Protein AF-A0A966DGP7-F1 (afdb_monomer)

Foldseek 3Di:
DLLVCLLFVQAECDPVQWAFDADPVPRHTPGTDDGDDRCRTNPPPDDPVCLVPVVVVSVVGAHPPDGDSQVVNLVPDDPVSLVVLVVLLPDFDDDDPPDDDDPSSRVSSSVSSNVSSVSSNDD

Solvent-accessible surface area (backbone atoms only — not comparable to full-atom values): 7429 Å² total; per-residue (Å²): 105,58,56,55,35,40,49,38,56,36,33,62,60,37,85,83,42,58,60,63,38,62,39,88,89,77,72,42,78,75,43,74,44,79,93,55,76,66,76,61,18,74,59,76,84,60,48,79,74,40,62,75,44,49,67,65,48,54,68,76,57,62,48,67,69,53,94,48,52,63,66,55,19,55,77,68,56,49,72,69,52,54,61,54,36,60,61,35,63,75,49,72,87,81,77,54,99,85,67,70,79,56,73,66,59,50,51,52,54,36,50,49,32,23,53,44,30,50,59,60,70,48,132

Secondary structure (DSSP, 8-state):
-HHHHHHHT-S---TTS--EEE-TTT--EEEEPPP---TT-TTTT--TTGGGGHHHHHHT---SSSS-HHHHHHHH--HHHHHHHHHHTT------SS----HHHHHHHHHHHHHHHHHHH--

Structure (mmCIF, N/CA/C/O backbone):
data_AF-A0A966DGP7-F1
#
_entry.id   AF-A0A966DGP7-F1
#
loop_
_atom_site.group_PDB
_atom_site.id
_atom_site.type_symbol
_atom_site.label_atom_id
_atom_site.label_alt_id
_atom_site.label_comp_id
_atom_site.labe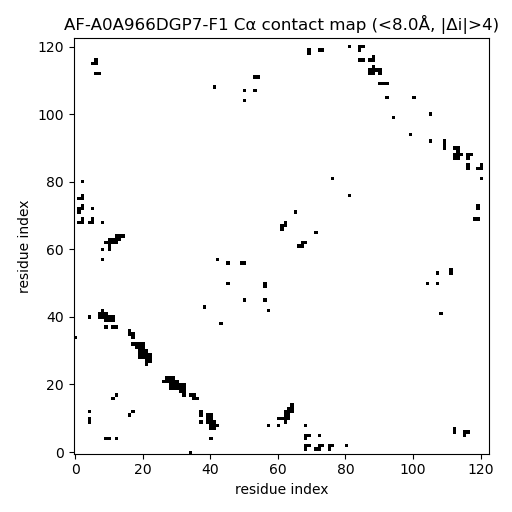l_asym_id
_atom_site.label_entity_id
_atom_site.label_seq_id
_atom_site.pdbx_PDB_ins_code
_atom_site.Cartn_x
_atom_site.Cartn_y
_atom_site.Cartn_z
_atom_site.occupancy
_atom_site.B_iso_or_equiv
_atom_site.auth_seq_id
_atom_site.auth_comp_id
_atom_site.auth_asym_id
_atom_site.auth_atom_id
_atom_site.pdbx_PDB_model_num
ATOM 1 N N . MET A 1 1 ? -5.731 1.859 6.980 1.00 89.56 1 MET A N 1
ATOM 2 C CA . MET A 1 1 ? -6.031 2.552 5.719 1.00 89.56 1 MET A CA 1
ATOM 3 C C . MET A 1 1 ? -4.798 3.299 5.238 1.00 89.56 1 MET A C 1
ATOM 5 O O . MET A 1 1 ? -4.106 2.734 4.418 1.00 89.56 1 MET A O 1
ATOM 9 N N . PHE A 1 2 ? -4.395 4.409 5.862 1.00 89.81 2 PHE A N 1
ATOM 10 C CA . PHE A 1 2 ? -3.267 5.243 5.399 1.00 89.81 2 PHE A CA 1
ATOM 11 C C . PHE A 1 2 ? -1.951 4.502 5.119 1.00 89.81 2 PHE A C 1
ATOM 13 O O . PHE A 1 2 ? -1.377 4.644 4.048 1.00 89.81 2 PHE A O 1
ATOM 20 N N . VAL A 1 3 ? -1.504 3.648 6.048 1.00 93.31 3 VAL A N 1
ATOM 21 C CA . VAL A 1 3 ? -0.301 2.813 5.848 1.00 93.31 3 VAL A CA 1
ATOM 22 C C . VAL A 1 3 ? -0.447 1.880 4.648 1.00 93.31 3 VAL A C 1
ATOM 24 O O . VAL A 1 3 ? 0.502 1.660 3.908 1.00 93.31 3 VAL A O 1
ATOM 27 N N . PHE A 1 4 ? -1.643 1.330 4.456 1.00 94.62 4 PHE A N 1
ATOM 28 C CA . PHE A 1 4 ? -1.930 0.455 3.329 1.00 94.62 4 PHE A CA 1
ATOM 29 C C . PHE A 1 4 ? -1.936 1.242 2.016 1.00 94.62 4 PHE A C 1
ATOM 31 O O . PHE A 1 4 ? -1.292 0.808 1.070 1.00 94.62 4 PHE A O 1
ATOM 38 N N . ASP A 1 5 ? -2.557 2.424 1.989 1.00 94.25 5 ASP A N 1
ATOM 39 C CA . ASP A 1 5 ? -2.559 3.305 0.817 1.00 94.25 5 ASP A CA 1
ATOM 40 C C . ASP A 1 5 ? -1.141 3.731 0.413 1.00 94.25 5 ASP A C 1
ATOM 42 O O . ASP A 1 5 ? -0.843 3.758 -0.776 1.00 94.25 5 ASP A O 1
ATOM 46 N N . ALA A 1 6 ? -0.249 3.984 1.380 1.00 93.38 6 ALA A N 1
ATOM 47 C CA . ALA A 1 6 ? 1.168 4.248 1.118 1.00 93.38 6 ALA A CA 1
ATOM 48 C C . ALA A 1 6 ? 1.876 3.051 0.471 1.00 93.38 6 ALA A C 1
ATOM 50 O O . ALA A 1 6 ? 2.565 3.213 -0.531 1.00 93.38 6 ALA A O 1
ATOM 51 N N . VAL A 1 7 ? 1.657 1.842 0.998 1.00 95.50 7 VAL A N 1
ATOM 52 C CA . VAL A 1 7 ? 2.244 0.603 0.460 1.00 95.50 7 VAL A CA 1
ATOM 53 C C . VAL A 1 7 ? 1.832 0.352 -0.989 1.00 95.50 7 VAL A C 1
ATOM 55 O O . VAL A 1 7 ? 2.658 -0.076 -1.791 1.00 95.50 7 VAL A O 1
ATOM 58 N N . ILE A 1 8 ? 0.563 0.597 -1.325 1.00 95.38 8 ILE A N 1
ATOM 59 C CA . ILE A 1 8 ? 0.025 0.298 -2.659 1.00 95.38 8 ILE A CA 1
ATOM 60 C C . ILE A 1 8 ? 0.006 1.509 -3.597 1.00 95.38 8 ILE A C 1
ATOM 62 O O . ILE A 1 8 ? -0.443 1.374 -4.731 1.00 95.38 8 ILE A O 1
ATOM 66 N N . CYS A 1 9 ? 0.461 2.679 -3.140 1.00 94.25 9 CYS A N 1
ATOM 67 C CA . CYS A 1 9 ? 0.358 3.948 -3.865 1.00 94.25 9 CYS A CA 1
ATOM 68 C C . CYS A 1 9 ? -1.079 4.209 -4.369 1.00 94.25 9 CYS A C 1
ATOM 70 O O . CYS A 1 9 ? -1.313 4.424 -5.557 1.00 94.25 9 CYS A O 1
ATOM 72 N N . ASN A 1 10 ? -2.071 4.122 -3.473 1.00 95.00 10 ASN A N 1
ATOM 73 C CA . ASN A 1 10 ? -3.467 4.394 -3.833 1.00 95.00 10 ASN A CA 1
ATOM 74 C C . ASN A 1 10 ? -3.697 5.898 -3.987 1.00 95.00 10 ASN A C 1
ATOM 76 O O . ASN A 1 10 ? -3.692 6.628 -3.000 1.00 95.00 10 ASN A O 1
ATOM 80 N N . THR A 1 11 ? -3.921 6.348 -5.213 1.00 93.00 11 THR A N 1
ATOM 81 C CA . THR A 1 11 ? -4.056 7.778 -5.532 1.00 93.00 11 THR A CA 1
ATOM 82 C C . THR A 1 11 ? -5.453 8.332 -5.267 1.00 93.00 11 THR A C 1
ATOM 84 O O . THR A 1 11 ? -5.612 9.535 -5.073 1.00 93.00 11 THR A O 1
ATOM 87 N N . ASP A 1 12 ? -6.454 7.462 -5.147 1.00 94.06 12 ASP A N 1
ATOM 88 C CA . ASP A 1 12 ? -7.866 7.845 -5.183 1.00 94.06 12 ASP A CA 1
ATOM 89 C C . ASP A 1 12 ? -8.605 7.565 -3.868 1.00 94.06 12 ASP A C 1
ATOM 91 O O . ASP A 1 12 ? -9.779 7.199 -3.829 1.00 94.06 12 ASP A O 1
ATOM 95 N N . ARG A 1 13 ? -7.926 7.714 -2.726 1.00 93.50 13 ARG A N 1
ATOM 96 C CA . ARG A 1 13 ? -8.554 7.536 -1.405 1.00 93.50 13 ARG A CA 1
ATOM 97 C C . ARG A 1 13 ? -9.446 8.726 -1.012 1.00 93.50 13 ARG A C 1
ATOM 99 O O . ARG A 1 13 ? -9.238 9.306 0.049 1.00 93.50 13 ARG A O 1
ATOM 106 N N . HIS A 1 14 ? -10.428 9.118 -1.822 1.00 92.56 14 HIS A N 1
ATOM 107 C CA . HIS A 1 14 ? -11.369 10.202 -1.489 1.00 92.56 14 HIS A CA 1
ATOM 108 C C . HIS A 1 14 ? -12.430 9.771 -0.453 1.00 92.56 14 HIS A C 1
ATOM 110 O O . HIS A 1 14 ? -12.542 8.594 -0.109 1.00 92.56 14 HIS A O 1
ATOM 116 N N . PHE A 1 15 ? -13.241 10.716 0.045 1.00 91.88 15 PHE A N 1
ATOM 117 C CA . PHE A 1 15 ? -14.238 10.484 1.112 1.00 91.88 15 PHE A CA 1
ATOM 118 C C . PHE A 1 15 ? -15.334 9.454 0.784 1.00 91.88 15 PHE A C 1
ATOM 120 O O . PHE A 1 15 ? -16.041 9.020 1.686 1.00 91.88 15 PHE A O 1
ATOM 127 N N . GLY A 1 16 ? -15.480 9.063 -0.484 1.00 93.81 16 GLY A N 1
ATOM 128 C CA . GLY A 1 16 ? -16.394 7.997 -0.907 1.00 93.81 16 GLY A CA 1
ATOM 129 C C . GLY A 1 16 ? -15.779 6.598 -0.820 1.00 93.81 16 GLY A C 1
ATOM 130 O O . GLY A 1 16 ? -16.512 5.618 -0.742 1.00 93.81 16 GLY A O 1
ATOM 131 N N . ASN A 1 17 ? -14.446 6.503 -0.757 1.00 94.94 17 ASN A N 1
ATOM 132 C CA . ASN A 1 17 ? -13.698 5.243 -0.813 1.00 94.94 17 ASN A CA 1
ATOM 133 C C . ASN A 1 17 ? -13.330 4.706 0.573 1.00 94.94 17 ASN A C 1
ATOM 135 O O . ASN A 1 17 ? -12.429 3.885 0.727 1.00 94.94 17 ASN A O 1
ATOM 139 N N . TYR A 1 18 ? -14.000 5.181 1.615 1.00 94.38 18 TYR A N 1
ATOM 140 C CA . TYR A 1 18 ? -13.974 4.596 2.946 1.00 94.38 18 TYR A CA 1
ATOM 141 C C . TYR A 1 18 ? -15.220 5.031 3.706 1.00 94.38 18 TYR A C 1
ATOM 143 O O . TYR A 1 18 ? -15.905 5.974 3.327 1.00 94.38 18 TYR A O 1
ATOM 151 N N . GLY A 1 19 ? -15.527 4.347 4.801 1.00 95.81 19 GLY A N 1
ATOM 152 C CA . GLY A 1 19 ? -16.716 4.680 5.565 1.00 95.81 19 GLY A CA 1
ATOM 153 C C . GLY A 1 19 ? -16.864 3.844 6.817 1.00 95.81 19 GLY A C 1
ATOM 154 O O . GLY A 1 19 ? -15.908 3.252 7.325 1.00 95.81 19 GLY A O 1
ATOM 155 N N . VAL A 1 20 ? -18.093 3.800 7.308 1.00 96.94 20 VAL A N 1
ATOM 156 C CA . VAL A 1 20 ? -18.474 3.092 8.524 1.00 96.94 20 VAL A CA 1
ATOM 157 C C . VAL A 1 20 ? -19.644 2.160 8.246 1.00 96.94 20 VAL A C 1
ATOM 159 O O . VAL A 1 20 ? -20.463 2.411 7.366 1.00 96.94 20 VAL A O 1
ATOM 162 N N . LEU A 1 21 ? -19.722 1.078 9.011 1.00 97.56 21 LEU A N 1
ATOM 163 C CA . LEU A 1 21 ? -20.900 0.226 9.062 1.00 97.56 21 LEU A CA 1
ATOM 164 C C . LEU A 1 21 ? -21.874 0.808 10.081 1.00 97.56 21 LEU A C 1
ATOM 166 O O . LEU A 1 21 ? -21.486 1.087 11.217 1.00 97.56 21 LEU A O 1
ATOM 170 N N . VAL A 1 22 ? -23.135 0.952 9.687 1.00 97.56 22 VAL A N 1
ATOM 171 C CA . VAL A 1 22 ? -24.213 1.460 10.542 1.00 97.56 22 VAL A CA 1
ATOM 172 C C . VAL A 1 22 ? -25.219 0.343 10.793 1.00 97.56 22 VAL A C 1
ATOM 174 O O . VAL A 1 22 ? -25.559 -0.423 9.891 1.00 97.56 22 VAL A O 1
ATOM 177 N N . ASP A 1 23 ? -25.676 0.218 12.035 1.00 97.75 23 ASP A N 1
ATOM 178 C CA . ASP A 1 23 ? -26.785 -0.664 12.369 1.00 97.75 23 ASP A CA 1
ATOM 179 C C . ASP A 1 23 ? -28.096 -0.053 11.867 1.00 97.75 23 ASP A C 1
ATOM 181 O O . ASP A 1 23 ? -28.507 1.007 12.333 1.00 97.75 23 ASP A O 1
ATOM 185 N N . ASN A 1 24 ? -28.771 -0.719 10.930 1.00 97.00 24 ASN A N 1
ATOM 186 C CA . ASN A 1 24 ? -29.966 -0.162 10.295 1.00 97.00 24 ASN A CA 1
ATOM 187 C C . ASN A 1 24 ? -31.172 -0.031 11.247 1.00 97.00 24 ASN A C 1
ATOM 189 O O . ASN A 1 24 ? -32.107 0.700 10.946 1.00 97.00 24 ASN A O 1
ATOM 193 N N . LYS A 1 25 ? -31.191 -0.741 12.386 1.00 97.62 25 LYS A N 1
ATOM 194 C CA . LYS A 1 25 ? -32.304 -0.645 13.345 1.00 97.62 25 LYS A CA 1
ATOM 195 C C . LYS A 1 25 ? -32.109 0.500 14.329 1.00 97.62 25 LYS A C 1
ATOM 197 O O . LYS A 1 25 ? -33.077 1.160 14.688 1.00 97.62 25 LYS A O 1
ATOM 202 N N . THR A 1 26 ? -30.878 0.703 14.795 1.00 97.31 26 THR A N 1
ATOM 203 C CA . THR A 1 26 ? -30.571 1.695 15.840 1.00 97.31 26 THR A CA 1
ATOM 204 C C . THR A 1 26 ? -29.945 2.976 15.300 1.00 97.31 26 THR A C 1
ATOM 206 O O . THR A 1 26 ? -29.853 3.956 16.031 1.00 97.31 26 THR A O 1
ATOM 209 N N . ASN A 1 27 ? -29.523 2.981 14.033 1.00 96.62 27 ASN A N 1
ATOM 210 C CA . ASN A 1 27 ? -28.777 4.057 13.383 1.00 96.62 27 ASN A CA 1
ATOM 211 C C . ASN A 1 27 ? -27.449 4.406 14.091 1.00 96.62 27 ASN A C 1
ATOM 213 O O . ASN A 1 27 ? -26.984 5.543 14.066 1.00 96.62 27 ASN A O 1
ATOM 217 N N . ILE A 1 28 ? -26.836 3.414 14.746 1.00 98.12 28 ILE A N 1
ATOM 218 C CA . ILE A 1 28 ? -25.569 3.558 15.476 1.00 98.12 28 ILE A CA 1
ATOM 219 C C . ILE A 1 28 ? -24.415 3.009 14.632 1.00 98.12 28 ILE A C 1
ATOM 221 O O . ILE A 1 28 ? -24.524 1.947 14.014 1.00 98.12 28 ILE A O 1
ATOM 225 N N . ILE A 1 29 ? -23.275 3.704 14.647 1.00 97.94 29 ILE A N 1
ATOM 226 C CA . ILE A 1 29 ? -22.032 3.248 14.015 1.00 97.94 29 ILE A CA 1
ATOM 227 C C . ILE A 1 29 ? -21.524 1.983 14.725 1.00 97.94 29 ILE A C 1
ATOM 229 O O . ILE A 1 29 ? -21.187 2.017 15.906 1.00 97.94 29 ILE A O 1
ATOM 233 N N . LYS A 1 30 ? -21.417 0.871 13.991 1.00 97.25 30 LYS A N 1
ATOM 234 C CA . LYS A 1 30 ? -20.867 -0.404 14.492 1.00 97.25 30 LYS A CA 1
ATOM 235 C C . LYS A 1 30 ? -19.347 -0.474 14.382 1.00 97.25 30 LYS A C 1
ATOM 237 O O . LYS A 1 30 ? -18.716 -1.257 15.086 1.00 97.25 30 LYS A O 1
ATOM 242 N N . GLY A 1 31 ? -18.759 0.308 13.482 1.00 96.50 31 GLY A N 1
ATOM 243 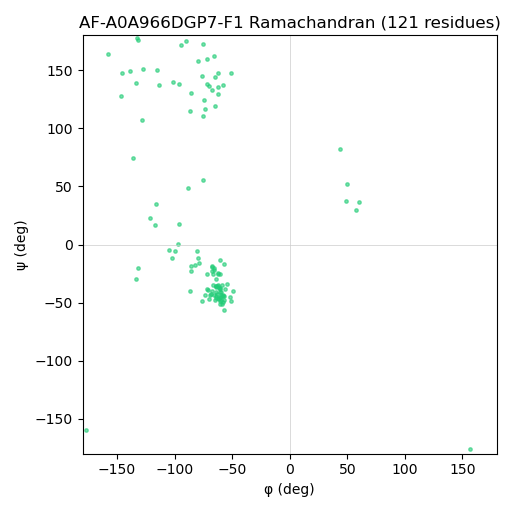C CA . GLY A 1 31 ? -17.318 0.348 13.261 1.00 96.50 31 GLY A CA 1
ATOM 244 C C . GLY A 1 31 ? -16.955 0.838 11.866 1.00 96.50 31 GLY A C 1
ATOM 245 O O . GLY A 1 31 ? -17.819 1.215 11.080 1.00 96.50 31 GLY A O 1
ATOM 246 N N . VAL A 1 32 ? -15.662 0.821 11.556 1.00 94.94 32 VAL A N 1
ATOM 247 C CA . VAL A 1 32 ? -15.144 1.176 10.227 1.00 94.94 32 VAL A CA 1
ATOM 248 C C . VAL A 1 32 ? -15.496 0.069 9.230 1.00 94.94 32 VAL A C 1
ATOM 250 O O . VAL A 1 32 ? -15.385 -1.115 9.554 1.00 94.94 32 VAL A O 1
ATOM 253 N N . ALA A 1 33 ? -15.914 0.442 8.021 1.00 96.25 33 ALA A N 1
ATOM 254 C CA . ALA A 1 33 ? -16.121 -0.515 6.941 1.00 96.25 33 ALA A CA 1
ATOM 255 C C . ALA A 1 33 ? -14.797 -1.220 6.578 1.00 96.25 33 ALA A C 1
ATOM 257 O O . ALA A 1 33 ? -13.727 -0.607 6.673 1.00 96.25 33 ALA A O 1
ATOM 258 N N . PRO A 1 34 ? -14.828 -2.499 6.155 1.00 95.31 34 PRO A N 1
ATOM 259 C CA . PRO A 1 34 ? -13.665 -3.132 5.539 1.00 95.31 34 PRO A CA 1
ATOM 260 C C . PRO A 1 34 ? -13.114 -2.256 4.412 1.00 95.31 34 PRO A C 1
ATOM 262 O O . PRO A 1 34 ? -13.878 -1.562 3.754 1.00 95.31 34 PRO A O 1
ATOM 265 N N . ILE A 1 35 ? -11.802 -2.274 4.179 1.00 94.44 35 ILE A N 1
ATOM 266 C CA . ILE A 1 35 ? -11.214 -1.475 3.095 1.00 94.44 35 ILE A CA 1
ATOM 267 C C . ILE A 1 35 ? -11.786 -1.953 1.754 1.00 94.44 35 ILE A C 1
ATOM 269 O O . ILE A 1 35 ? -11.750 -3.145 1.453 1.00 94.44 35 ILE A O 1
ATOM 273 N N . PHE A 1 36 ? -12.270 -1.012 0.950 1.00 95.75 36 PHE A N 1
ATOM 274 C CA . PHE A 1 36 ? -12.776 -1.232 -0.402 1.00 95.75 36 PHE A CA 1
ATOM 275 C C . PHE A 1 36 ? -12.180 -0.191 -1.358 1.00 95.75 36 PHE A C 1
ATOM 277 O O . PHE A 1 36 ? -11.365 0.633 -0.937 1.00 95.75 36 PHE A O 1
ATOM 284 N N . ASP A 1 37 ? -12.533 -0.313 -2.637 1.00 95.62 37 ASP A N 1
ATOM 285 C CA . ASP A 1 37 ? -12.132 0.563 -3.743 1.00 95.62 37 ASP A CA 1
ATOM 286 C C . ASP A 1 37 ? -10.643 0.956 -3.740 1.00 95.62 37 ASP A C 1
ATOM 288 O O . ASP A 1 37 ? -10.210 1.978 -3.207 1.00 95.62 37 ASP A O 1
ATOM 292 N N . ASN A 1 38 ? -9.828 0.049 -4.280 1.00 96.12 38 ASN A N 1
ATOM 293 C CA . ASN A 1 38 ? -8.385 0.237 -4.441 1.00 96.12 38 ASN A CA 1
ATOM 294 C C . ASN A 1 38 ? -7.990 0.115 -5.918 1.00 96.12 38 ASN A C 1
ATOM 296 O O . ASN A 1 38 ? -6.858 -0.256 -6.216 1.00 96.12 38 ASN A O 1
ATOM 300 N N . GLY A 1 39 ? -8.927 0.340 -6.847 1.00 94.75 39 GLY A N 1
ATOM 301 C CA . GLY A 1 39 ? -8.679 0.144 -8.279 1.00 94.75 39 GLY A CA 1
ATOM 302 C C . GLY A 1 39 ? -7.583 1.069 -8.809 1.00 94.75 39 GLY A C 1
ATOM 303 O O . GLY A 1 39 ? -6.757 0.639 -9.611 1.00 94.75 39 GLY A O 1
ATOM 304 N N . LEU A 1 40 ? -7.515 2.299 -8.283 1.00 94.69 40 LEU A N 1
ATOM 305 C CA . LEU A 1 40 ? -6.495 3.294 -8.630 1.00 94.69 40 LEU A CA 1
ATOM 306 C C . LEU A 1 40 ? -5.230 3.190 -7.753 1.00 94.69 40 LEU A C 1
ATOM 308 O O . LEU A 1 40 ? -4.726 4.175 -7.201 1.00 94.69 40 LEU A O 1
ATOM 312 N N . SER A 1 41 ? -4.724 1.962 -7.619 1.00 95.00 41 SER A N 1
ATOM 313 C CA . SER A 1 41 ? -3.497 1.612 -6.892 1.00 95.00 41 SER A CA 1
ATOM 314 C C . SER A 1 41 ? -2.593 0.696 -7.722 1.00 95.00 41 SER A C 1
ATOM 316 O O . SER A 1 41 ? -2.940 0.319 -8.842 1.00 95.00 41 SER A O 1
ATOM 318 N N . LEU A 1 42 ? -1.407 0.374 -7.194 1.00 95.31 42 LEU A N 1
ATOM 319 C CA . LEU A 1 42 ? -0.421 -0.529 -7.804 1.00 95.31 42 LEU A CA 1
ATOM 320 C C . LEU A 1 42 ? -0.133 -0.213 -9.279 1.00 95.31 42 LEU A C 1
ATOM 322 O O . LEU A 1 42 ? 0.088 -1.110 -10.085 1.00 95.31 42 LEU A O 1
ATOM 326 N N . PHE A 1 43 ? -0.112 1.082 -9.607 1.00 94.94 43 PHE A N 1
ATOM 327 C CA . PHE A 1 43 ? 0.306 1.595 -10.911 1.00 94.94 43 PHE A CA 1
ATOM 328 C C . PHE A 1 43 ? -0.529 1.101 -12.098 1.00 94.94 43 PHE A C 1
ATOM 330 O O . PHE A 1 43 ? -0.004 0.918 -13.188 1.00 94.94 43 PHE A O 1
ATOM 337 N N . HIS A 1 44 ? -1.838 0.941 -11.927 1.00 91.50 44 HIS A N 1
ATOM 338 C CA . HIS A 1 44 ? -2.735 0.450 -12.982 1.00 91.50 44 HIS A CA 1
ATOM 339 C C . HIS A 1 44 ? -2.745 1.267 -14.305 1.00 91.50 44 HIS A C 1
ATOM 341 O O . HIS A 1 44 ? -3.220 0.756 -15.316 1.00 91.50 44 HIS A O 1
ATOM 347 N N . TYR A 1 45 ? -2.246 2.514 -14.311 1.00 93.12 45 TYR A N 1
ATOM 348 C CA . TYR A 1 45 ? -2.044 3.340 -15.518 1.00 93.12 45 TYR A CA 1
ATOM 349 C C . TYR A 1 45 ? -0.595 3.363 -16.037 1.00 93.12 45 TYR A C 1
ATOM 351 O O . TYR A 1 45 ? -0.343 3.996 -17.058 1.00 93.12 45 TYR A O 1
ATOM 359 N N . ALA A 1 46 ? 0.362 2.754 -15.332 1.00 94.31 46 ALA A N 1
ATOM 360 C CA . ALA A 1 46 ? 1.762 2.787 -15.742 1.00 94.31 46 ALA A CA 1
ATOM 361 C C . ALA A 1 46 ? 1.972 1.991 -17.032 1.00 94.31 46 ALA A C 1
ATOM 363 O O . ALA A 1 46 ? 1.528 0.848 -17.156 1.00 94.31 46 ALA A O 1
ATOM 364 N N . MET A 1 47 ? 2.696 2.602 -17.964 1.00 94.06 47 MET A N 1
ATOM 365 C CA . MET A 1 47 ? 3.128 1.981 -19.210 1.00 94.06 47 MET A CA 1
ATOM 366 C C . MET A 1 47 ? 4.536 1.391 -19.057 1.00 94.06 47 MET A C 1
ATOM 368 O O . MET A 1 47 ? 5.232 1.635 -18.071 1.00 94.06 47 MET A O 1
ATOM 372 N N . ASP A 1 48 ? 4.997 0.640 -20.058 1.00 93.56 48 ASP A N 1
ATOM 373 C CA . ASP A 1 48 ? 6.308 -0.027 -20.022 1.00 93.56 48 ASP A CA 1
ATOM 374 C C . ASP A 1 48 ? 7.483 0.921 -19.735 1.00 93.56 48 ASP A C 1
ATOM 376 O O . ASP A 1 48 ? 8.450 0.527 -19.077 1.00 93.56 48 ASP A O 1
ATOM 380 N N . ASP A 1 49 ? 7.407 2.168 -20.207 1.00 95.06 49 ASP A N 1
ATOM 381 C CA . ASP A 1 49 ? 8.418 3.190 -19.935 1.00 95.06 49 ASP A CA 1
ATOM 382 C C . ASP A 1 49 ? 8.380 3.680 -18.482 1.00 95.06 49 ASP A C 1
ATOM 384 O O . ASP A 1 49 ? 9.440 3.834 -17.873 1.00 95.06 49 ASP A O 1
ATOM 388 N N . ASP A 1 50 ? 7.192 3.832 -17.892 1.00 95.62 50 ASP A N 1
ATOM 389 C CA . ASP A 1 50 ? 7.028 4.201 -16.480 1.00 95.62 50 ASP A CA 1
ATOM 390 C C . ASP A 1 50 ? 7.582 3.108 -15.554 1.00 95.62 50 ASP A C 1
ATOM 392 O O . ASP A 1 50 ? 8.193 3.392 -14.523 1.00 95.62 50 ASP A O 1
ATOM 396 N N . LEU A 1 51 ? 7.428 1.836 -15.942 1.00 94.75 51 LEU A N 1
ATOM 397 C CA . LEU A 1 51 ? 7.933 0.692 -15.179 1.00 94.75 51 LEU A CA 1
ATOM 398 C C . LEU A 1 51 ? 9.470 0.640 -15.114 1.00 94.75 51 LEU A C 1
ATOM 400 O O . LEU A 1 51 ? 10.014 -0.001 -14.209 1.00 94.75 51 LEU A O 1
ATOM 404 N N . LYS A 1 52 ? 10.188 1.309 -16.032 1.00 95.00 52 LYS A N 1
ATOM 405 C CA . LYS A 1 52 ? 11.662 1.394 -15.996 1.00 95.00 52 LYS A CA 1
ATOM 406 C C . LYS A 1 52 ? 12.156 2.141 -14.757 1.00 95.00 52 LYS A C 1
ATOM 408 O O . LYS A 1 52 ? 13.172 1.746 -14.187 1.00 95.00 52 LYS A O 1
ATOM 413 N N . ASP A 1 53 ? 11.420 3.166 -14.323 1.00 95.75 53 ASP A N 1
ATOM 414 C CA . ASP A 1 53 ? 11.646 3.873 -13.061 1.00 95.75 53 ASP A CA 1
ATOM 415 C C . ASP A 1 53 ? 10.322 4.114 -12.327 1.00 95.75 53 ASP A C 1
ATOM 41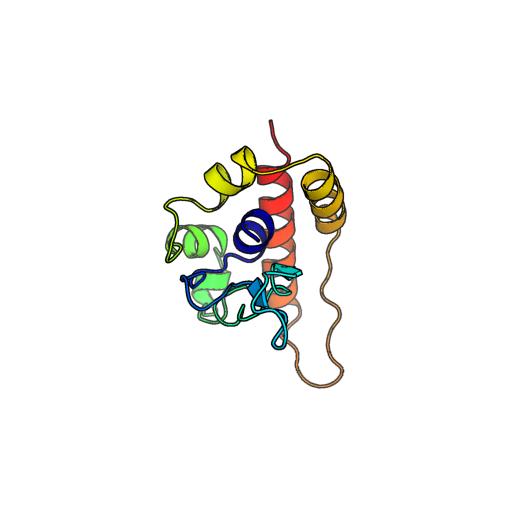7 O O . ASP A 1 53 ? 9.795 5.226 -12.225 1.00 95.75 53 ASP A O 1
ATOM 421 N N . ILE A 1 54 ? 9.805 3.027 -11.754 1.00 95.38 54 ILE A N 1
ATOM 422 C CA . ILE A 1 54 ? 8.539 3.055 -11.023 1.00 95.38 54 ILE A CA 1
ATOM 423 C C . ILE A 1 54 ? 8.564 4.007 -9.819 1.00 95.38 54 ILE A C 1
ATOM 425 O O . ILE A 1 54 ? 7.521 4.508 -9.405 1.00 95.38 54 ILE A O 1
ATOM 429 N N . LYS A 1 55 ? 9.746 4.292 -9.250 1.00 92.50 55 LYS A N 1
ATOM 430 C CA . LYS A 1 55 ? 9.887 5.233 -8.130 1.00 92.50 55 LYS A CA 1
ATOM 431 C C . LYS A 1 55 ? 9.726 6.670 -8.601 1.00 92.50 55 LYS A C 1
ATOM 433 O O . LYS A 1 55 ? 9.045 7.442 -7.929 1.00 92.50 55 LYS A O 1
ATOM 438 N N . ALA A 1 56 ? 10.337 7.035 -9.728 1.00 93.31 56 ALA A N 1
ATOM 439 C CA . ALA A 1 56 ? 10.112 8.338 -10.342 1.00 93.31 56 ALA A CA 1
ATOM 440 C C . ALA A 1 56 ? 8.638 8.505 -10.722 1.00 93.31 56 ALA A C 1
ATOM 442 O O . ALA A 1 56 ? 8.040 9.517 -10.360 1.00 93.31 56 ALA A O 1
ATOM 443 N N . TYR A 1 57 ? 8.025 7.485 -11.333 1.00 93.75 57 TYR A N 1
ATOM 444 C CA . TYR A 1 57 ? 6.597 7.504 -11.648 1.00 93.75 57 TYR A CA 1
ATOM 445 C C . TYR A 1 57 ? 5.731 7.695 -10.393 1.00 93.75 57 TYR A C 1
ATOM 447 O O . TYR A 1 57 ? 4.901 8.604 -10.357 1.00 93.75 57 TYR A O 1
ATOM 455 N N . ALA A 1 58 ? 5.970 6.922 -9.327 1.00 91.56 58 ALA A N 1
ATOM 456 C CA . ALA A 1 58 ? 5.242 7.032 -8.061 1.00 91.56 58 ALA A CA 1
ATOM 457 C C . ALA A 1 58 ? 5.314 8.443 -7.450 1.00 91.56 58 ALA A C 1
ATOM 459 O O . ALA A 1 58 ? 4.312 8.940 -6.947 1.00 91.56 58 ALA A O 1
ATOM 460 N N . LYS A 1 59 ? 6.463 9.129 -7.548 1.00 89.44 59 LYS A N 1
ATOM 461 C CA . LYS A 1 59 ? 6.627 10.514 -7.063 1.00 89.44 59 LYS A CA 1
ATOM 462 C C . LYS A 1 59 ? 5.782 11.538 -7.822 1.00 89.44 59 LYS A C 1
ATOM 464 O O . LYS A 1 59 ? 5.517 12.609 -7.289 1.00 89.44 59 LYS A O 1
ATOM 469 N N . THR A 1 60 ? 5.359 11.233 -9.049 1.00 89.12 60 THR A N 1
ATOM 470 C CA . THR A 1 60 ? 4.440 12.100 -9.810 1.00 89.12 60 THR A CA 1
ATOM 471 C C . THR A 1 60 ? 2.980 11.922 -9.399 1.00 89.12 60 THR A C 1
ATOM 473 O O . THR A 1 60 ? 2.105 12.599 -9.935 1.00 89.12 60 THR A O 1
ATOM 476 N N . ARG A 1 61 ? 2.681 10.964 -8.516 1.00 88.00 61 ARG A N 1
ATOM 477 C CA . ARG A 1 61 ? 1.324 10.668 -8.070 1.00 88.00 61 ARG A CA 1
ATOM 478 C C . ARG A 1 61 ? 1.035 11.383 -6.757 1.00 88.00 61 ARG A C 1
ATOM 480 O O . ARG A 1 61 ? 1.854 11.377 -5.842 1.00 88.00 61 ARG A O 1
ATOM 487 N N . ALA A 1 62 ? -0.161 11.945 -6.659 1.00 79.88 62 ALA A N 1
ATOM 488 C CA . ALA A 1 62 ? -0.672 12.551 -5.441 1.00 79.88 62 ALA A CA 1
ATOM 489 C C . ALA A 1 62 ? -1.893 11.775 -4.943 1.00 79.88 62 ALA A C 1
ATOM 491 O O . ALA A 1 62 ? -2.637 11.180 -5.721 1.00 79.88 62 ALA A O 1
ATOM 492 N N . LEU A 1 63 ? -2.082 11.795 -3.632 1.00 79.94 63 LEU A N 1
ATOM 493 C CA . LEU A 1 63 ? -3.295 11.331 -2.974 1.00 79.94 63 LEU A CA 1
ATOM 494 C C . LEU A 1 63 ? -4.411 12.357 -3.126 1.00 79.94 63 LEU A C 1
ATOM 496 O O . LEU A 1 63 ? -4.173 13.555 -2.996 1.00 79.94 63 LEU A O 1
ATOM 500 N N . ALA A 1 64 ? -5.643 11.877 -3.260 1.00 82.75 64 ALA A N 1
ATOM 501 C CA . ALA A 1 64 ? -6.822 12.737 -3.297 1.00 82.75 64 ALA A CA 1
ATOM 502 C C . ALA A 1 64 ? -7.053 13.559 -2.007 1.00 82.75 64 ALA A C 1
ATOM 504 O O . ALA A 1 64 ? -7.696 14.605 -2.060 1.00 82.75 64 ALA A O 1
ATOM 505 N N . THR A 1 65 ? -6.563 13.100 -0.847 1.00 77.94 65 THR A N 1
ATOM 506 C CA . THR A 1 65 ? -7.148 13.518 0.452 1.00 77.94 65 THR A CA 1
ATOM 507 C C . THR A 1 65 ? -6.133 13.978 1.493 1.00 77.94 65 THR A C 1
ATOM 509 O O . THR A 1 65 ? -6.498 14.662 2.445 1.00 77.94 65 THR A O 1
ATOM 512 N N . TYR A 1 66 ? -4.859 13.616 1.357 1.00 74.44 66 TYR A N 1
ATOM 513 C CA . TYR A 1 66 ? -3.798 14.044 2.272 1.00 74.44 66 TYR A CA 1
ATOM 514 C C . TYR A 1 66 ? -2.486 14.234 1.507 1.00 74.44 66 TYR A C 1
ATOM 516 O O . TYR A 1 66 ? -2.261 13.545 0.520 1.00 74.44 66 TYR A O 1
ATOM 524 N N . PRO A 1 67 ? -1.625 15.178 1.921 1.00 69.00 67 PRO A N 1
ATOM 525 C CA . PRO A 1 67 ? -0.574 15.703 1.049 1.00 69.00 67 PRO A CA 1
ATOM 526 C C . PRO A 1 67 ? 0.577 14.729 0.778 1.00 69.00 67 PRO A C 1
ATOM 528 O O . PRO A 1 67 ? 1.239 14.867 -0.244 1.00 69.00 67 PRO A O 1
ATOM 531 N N . ASP A 1 68 ? 0.836 13.766 1.670 1.00 82.12 68 ASP A N 1
ATOM 532 C CA . ASP A 1 68 ? 1.996 12.879 1.550 1.00 82.12 68 ASP A CA 1
ATOM 533 C C . ASP A 1 68 ? 1.709 11.464 2.076 1.00 82.12 68 ASP A C 1
ATOM 535 O O . ASP A 1 68 ? 1.246 11.284 3.211 1.00 82.12 68 ASP A O 1
ATOM 539 N N . PHE A 1 69 ? 2.000 10.456 1.242 1.00 78.88 69 PHE A N 1
ATOM 540 C CA . PHE A 1 69 ? 1.800 9.039 1.559 1.00 78.88 69 PHE A CA 1
ATOM 541 C C . PHE A 1 69 ? 2.623 8.609 2.780 1.00 78.88 69 PHE A C 1
ATOM 543 O O . PHE A 1 69 ? 2.084 8.012 3.716 1.00 78.88 69 PHE A O 1
ATOM 550 N N . THR A 1 70 ? 3.924 8.905 2.779 1.00 84.00 70 THR A N 1
ATOM 551 C CA . THR A 1 70 ? 4.878 8.365 3.752 1.00 84.00 70 THR A CA 1
ATOM 552 C C . THR A 1 70 ? 4.751 9.062 5.101 1.00 84.00 70 THR A C 1
ATOM 554 O O . THR A 1 70 ? 4.660 8.404 6.136 1.00 84.00 70 THR A O 1
ATOM 557 N N . GLN A 1 71 ? 4.720 10.391 5.125 1.00 87.06 71 GLN A N 1
ATOM 558 C CA . GLN A 1 71 ? 4.700 11.203 6.334 1.00 87.06 71 GLN A CA 1
ATOM 559 C C . GLN A 1 71 ? 3.447 10.914 7.160 1.00 87.06 71 GLN A C 1
ATOM 561 O O . GLN A 1 71 ? 3.538 10.713 8.376 1.00 87.06 71 GLN A O 1
ATOM 566 N N . PHE A 1 72 ? 2.277 10.873 6.518 1.00 87.06 72 PHE A N 1
ATOM 567 C CA . PHE A 1 72 ? 1.031 10.612 7.226 1.00 87.06 72 PHE A CA 1
ATOM 568 C C . PHE A 1 72 ? 0.943 9.158 7.701 1.00 87.06 72 PHE A C 1
ATOM 570 O O . PHE A 1 72 ? 0.533 8.898 8.837 1.00 87.06 72 PHE A O 1
ATOM 577 N N . ALA A 1 73 ? 1.407 8.205 6.884 1.00 91.06 73 ALA A N 1
ATOM 578 C CA . ALA A 1 73 ? 1.538 6.819 7.308 1.00 91.06 73 ALA A CA 1
ATOM 579 C C . ALA A 1 73 ? 2.444 6.715 8.543 1.00 91.06 73 ALA A C 1
ATOM 581 O O . ALA A 1 73 ? 1.960 6.270 9.580 1.00 91.06 73 ALA A O 1
ATOM 582 N N . LYS A 1 74 ? 3.691 7.209 8.492 1.00 92.38 74 LYS A N 1
ATOM 583 C CA . LYS A 1 74 ? 4.658 7.165 9.607 1.00 92.38 74 LYS A CA 1
ATOM 584 C C . LYS A 1 74 ? 4.088 7.717 10.915 1.00 92.38 74 LYS A C 1
ATOM 586 O O . LYS A 1 74 ? 4.220 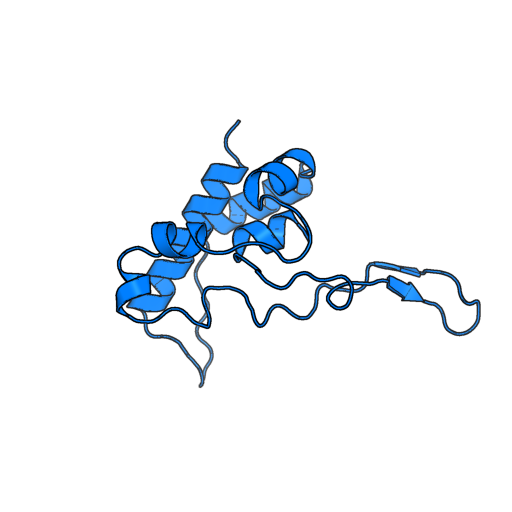7.063 11.948 1.00 92.38 74 LYS A O 1
ATOM 591 N N . LYS A 1 75 ? 3.394 8.860 10.871 1.00 90.69 75 LYS A N 1
ATOM 592 C CA . LYS A 1 75 ? 2.773 9.489 12.055 1.00 90.69 75 LYS A CA 1
ATOM 593 C C . LYS A 1 75 ? 1.627 8.673 12.666 1.00 90.69 75 LYS A C 1
ATOM 595 O O . LYS A 1 75 ? 1.343 8.829 13.848 1.00 90.69 75 LYS A O 1
ATOM 600 N N . THR A 1 76 ? 0.958 7.824 11.885 1.00 89.19 76 THR A N 1
ATOM 601 C CA . THR A 1 76 ? -0.245 7.085 12.315 1.00 89.19 76 THR A CA 1
ATOM 602 C C . THR A 1 76 ? 0.013 5.606 12.617 1.00 89.19 76 THR A C 1
ATOM 604 O O . THR A 1 76 ? -0.892 4.900 13.070 1.00 89.19 76 THR A O 1
ATOM 607 N N . MET A 1 77 ? 1.229 5.098 12.382 1.00 94.12 77 MET A N 1
ATOM 608 C CA . MET A 1 77 ? 1.529 3.677 12.574 1.00 94.12 77 MET A CA 1
ATOM 609 C C . MET A 1 77 ? 1.653 3.301 14.045 1.00 94.12 77 MET A C 1
ATOM 611 O O . MET A 1 77 ? 2.530 3.784 14.757 1.00 94.12 77 MET A O 1
ATOM 615 N N . SER A 1 78 ? 0.863 2.316 14.469 1.00 94.69 78 SER A N 1
ATOM 616 C CA . SER A 1 78 ? 1.099 1.606 15.726 1.00 94.69 78 SER A CA 1
ATOM 617 C C . SER A 1 78 ? 2.005 0.386 15.512 1.00 94.69 78 SER A C 1
ATOM 619 O O . SER A 1 78 ? 2.314 0.002 14.377 1.00 94.69 78 SER A O 1
ATOM 621 N N . LYS A 1 79 ? 2.371 -0.291 16.610 1.00 96.31 79 LYS A N 1
ATOM 622 C CA . LYS A 1 79 ? 3.092 -1.576 16.580 1.00 96.31 79 LYS A CA 1
ATOM 623 C C . LYS A 1 79 ? 2.439 -2.583 15.625 1.00 96.31 79 LYS A C 1
ATOM 625 O O . LYS A 1 79 ? 3.142 -3.218 14.848 1.00 96.31 79 LYS A O 1
ATOM 630 N N . ARG A 1 80 ? 1.101 -2.646 15.595 1.00 95.44 80 ARG A N 1
ATOM 631 C CA . ARG A 1 80 ? 0.353 -3.538 14.696 1.00 95.44 80 ARG A CA 1
ATOM 632 C C . ARG A 1 80 ? 0.701 -3.300 13.225 1.00 95.44 80 ARG A C 1
ATOM 634 O O . ARG A 1 80 ? 0.935 -4.261 12.499 1.00 95.44 80 ARG A O 1
ATOM 641 N N . GLN A 1 81 ? 0.720 -2.045 12.769 1.00 96.00 81 GLN A N 1
ATOM 642 C CA . GLN A 1 81 ? 1.046 -1.733 11.374 1.00 96.00 81 GLN A CA 1
ATOM 643 C C . GLN A 1 81 ? 2.512 -2.040 11.068 1.00 96.00 81 GLN A C 1
ATOM 645 O O . GLN A 1 81 ? 2.787 -2.624 10.025 1.00 96.00 81 GLN A O 1
ATOM 650 N N . LYS A 1 82 ? 3.437 -1.744 11.991 1.00 96.69 82 LYS A N 1
ATOM 651 C CA . LYS A 1 82 ? 4.855 -2.107 11.836 1.00 96.69 82 LYS A CA 1
ATOM 652 C C . LYS A 1 82 ? 5.043 -3.624 11.703 1.00 96.69 82 LYS A C 1
ATOM 654 O O . LYS A 1 82 ? 5.764 -4.078 10.821 1.00 96.69 82 LYS A O 1
ATOM 659 N N . ASP A 1 83 ? 4.347 -4.419 12.514 1.00 97.19 83 ASP A N 1
ATOM 660 C CA . ASP A 1 83 ? 4.400 -5.884 12.441 1.00 97.19 83 ASP A CA 1
ATOM 661 C C . ASP A 1 83 ? 3.840 -6.419 11.111 1.00 97.19 83 ASP A C 1
ATOM 663 O O . ASP A 1 83 ? 4.378 -7.373 10.552 1.00 97.19 83 ASP A O 1
ATOM 667 N N . MET A 1 84 ? 2.795 -5.786 10.563 1.00 95.94 84 MET A N 1
ATOM 668 C CA . MET A 1 84 ? 2.277 -6.113 9.229 1.00 95.94 84 MET A CA 1
ATOM 669 C C . MET A 1 84 ? 3.257 -5.725 8.114 1.00 95.94 84 MET A C 1
ATOM 671 O O . MET A 1 84 ? 3.476 -6.526 7.210 1.00 95.94 84 MET A O 1
ATOM 675 N N . LEU A 1 85 ? 3.880 -4.544 8.191 1.00 97.38 85 LEU A N 1
ATOM 676 C CA . LEU A 1 85 ? 4.873 -4.082 7.215 1.00 97.38 85 LEU A CA 1
ATOM 677 C C . LEU A 1 85 ? 6.094 -5.001 7.148 1.00 97.38 85 LEU A C 1
ATOM 679 O O . LEU A 1 85 ? 6.585 -5.267 6.056 1.00 97.38 85 LEU A O 1
ATOM 683 N N . ARG A 1 86 ? 6.557 -5.552 8.279 1.00 97.75 86 ARG A N 1
ATOM 684 C CA . ARG A 1 86 ? 7.682 -6.506 8.273 1.00 97.75 86 ARG A CA 1
ATOM 685 C C . ARG A 1 86 ? 7.401 -7.738 7.415 1.00 97.75 86 ARG A C 1
ATOM 687 O O . ARG A 1 86 ? 8.302 -8.218 6.742 1.00 97.75 86 ARG A O 1
ATOM 694 N N . LYS A 1 87 ? 6.149 -8.206 7.370 1.00 97.12 87 LYS A N 1
ATOM 695 C CA . LYS A 1 87 ? 5.746 -9.324 6.497 1.00 97.12 87 LYS A CA 1
ATOM 696 C C . LYS A 1 87 ? 5.815 -8.964 5.013 1.00 97.12 87 LYS A C 1
ATOM 698 O O . LYS A 1 87 ? 5.926 -9.856 4.180 1.00 97.12 87 LYS A O 1
ATOM 703 N N . LEU A 1 88 ? 5.751 -7.674 4.676 1.00 97.69 88 LEU A N 1
ATOM 704 C CA . LEU A 1 88 ? 5.842 -7.207 3.295 1.00 97.69 88 LEU A CA 1
ATOM 705 C C . LEU A 1 88 ? 7.278 -7.140 2.766 1.00 97.69 88 LEU A C 1
ATOM 707 O O . LEU A 1 88 ? 7.471 -7.037 1.557 1.00 97.69 88 LEU A O 1
ATOM 711 N N . LEU A 1 89 ? 8.285 -7.266 3.636 1.00 97.25 89 LEU A N 1
ATOM 712 C CA . LEU A 1 89 ? 9.688 -7.321 3.221 1.00 97.25 89 LEU A CA 1
ATOM 713 C C . LEU A 1 89 ? 9.985 -8.545 2.339 1.00 97.25 89 LEU A C 1
ATOM 715 O O . LEU A 1 89 ? 10.891 -8.506 1.516 1.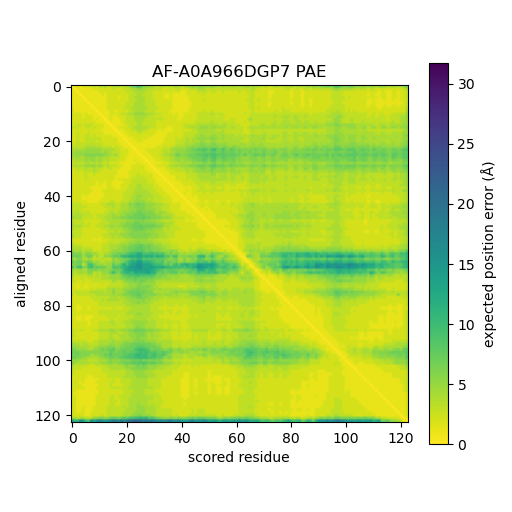00 97.25 89 LEU A O 1
ATOM 719 N N . GLU A 1 90 ? 9.198 -9.607 2.448 1.00 96.69 90 GLU A N 1
ATOM 720 C CA . GLU A 1 90 ? 9.354 -10.817 1.632 1.00 96.69 90 GLU A CA 1
ATOM 721 C C . GLU A 1 90 ? 8.125 -11.072 0.750 1.00 96.69 90 GLU A C 1
ATOM 723 O O . GLU A 1 90 ? 7.928 -12.174 0.243 1.00 96.69 90 GLU A O 1
ATOM 728 N N . PHE A 1 91 ? 7.275 -10.056 0.560 1.00 97.69 91 PHE A N 1
ATOM 729 C CA . PHE A 1 91 ? 6.028 -10.208 -0.177 1.00 97.69 91 PHE A CA 1
ATOM 730 C C . PHE A 1 91 ? 6.261 -10.608 -1.636 1.00 97.69 91 PHE A C 1
ATOM 732 O O . PHE A 1 91 ? 7.092 -10.026 -2.338 1.00 97.69 91 PHE A O 1
ATOM 739 N N . LYS A 1 92 ? 5.459 -11.580 -2.081 1.00 97.31 92 LYS A N 1
ATOM 740 C CA . LYS A 1 92 ? 5.360 -12.045 -3.463 1.00 97.31 92 LYS A CA 1
ATOM 741 C C . LYS A 1 92 ? 3.901 -12.179 -3.867 1.00 97.31 92 LYS A C 1
ATOM 743 O O . LYS A 1 92 ? 3.087 -12.679 -3.086 1.00 97.31 92 LYS A O 1
ATOM 748 N N . PHE A 1 93 ? 3.567 -11.763 -5.085 1.00 96.25 93 PHE A N 1
ATOM 749 C CA . PHE A 1 93 ? 2.220 -11.961 -5.604 1.00 96.25 93 PHE A CA 1
ATOM 750 C C . PHE A 1 93 ? 1.973 -13.440 -5.887 1.00 96.25 93 PHE A C 1
ATOM 752 O O . PHE A 1 93 ? 2.781 -14.133 -6.506 1.00 96.25 93 PHE A O 1
ATOM 759 N N . LYS A 1 94 ? 0.795 -13.920 -5.488 1.00 95.56 94 LYS A N 1
ATOM 760 C CA . LYS A 1 94 ? 0.278 -15.201 -5.957 1.00 95.56 94 LYS A CA 1
ATOM 761 C C . LYS A 1 94 ? -0.470 -14.966 -7.264 1.00 95.56 94 LYS A C 1
ATOM 763 O O . LYS A 1 94 ? -1.506 -14.304 -7.264 1.00 95.56 94 LYS A O 1
ATOM 768 N N . LYS A 1 95 ? 0.038 -15.533 -8.357 1.00 95.25 95 LYS A N 1
ATOM 769 C CA . LYS A 1 95 ? -0.631 -15.493 -9.661 1.00 95.25 95 LYS A CA 1
ATOM 770 C C . LYS A 1 95 ? -2.028 -16.119 -9.587 1.00 95.25 95 LYS A C 1
ATOM 772 O O . LYS A 1 95 ? -2.222 -17.170 -8.972 1.00 95.25 95 LYS A O 1
ATOM 777 N N . HIS A 1 96 ? -2.996 -15.472 -10.226 1.00 95.12 96 HIS A N 1
ATOM 778 C CA . HIS A 1 96 ? -4.323 -16.031 -10.450 1.00 95.12 96 HIS A CA 1
ATOM 779 C C . HIS A 1 96 ? -4.252 -17.145 -11.506 1.00 95.12 96 HIS A C 1
ATOM 781 O O . HIS A 1 96 ? -3.348 -17.179 -12.335 1.00 95.12 96 HIS A O 1
ATOM 787 N N . LEU A 1 97 ? -5.240 -18.038 -11.550 1.00 94.75 97 LEU A N 1
ATOM 788 C CA . LEU A 1 97 ? -5.268 -19.121 -12.545 1.00 94.75 97 LEU A CA 1
ATOM 789 C C . LEU A 1 97 ? -5.481 -18.627 -13.988 1.00 94.75 97 LEU A C 1
ATOM 791 O O . LEU A 1 97 ? -5.213 -19.367 -14.927 1.00 94.75 97 LEU A O 1
ATOM 795 N N . ARG A 1 98 ? -6.000 -17.404 -14.170 1.00 95.12 98 ARG A N 1
ATOM 796 C CA . ARG A 1 98 ? -6.442 -16.882 -15.483 1.00 95.12 98 ARG A CA 1
ATOM 797 C C . ARG A 1 98 ? -5.983 -15.467 -15.832 1.00 95.12 98 ARG A C 1
ATOM 799 O O . ARG A 1 98 ? -5.845 -15.164 -17.007 1.00 95.12 98 ARG A O 1
ATOM 806 N N . TYR A 1 99 ? -5.779 -14.603 -14.840 1.00 92.44 99 TYR A N 1
ATOM 807 C CA . TYR A 1 99 ? -5.550 -13.173 -15.058 1.00 92.44 99 TYR A CA 1
ATOM 808 C C . TYR A 1 99 ? -4.284 -12.769 -14.321 1.00 92.44 99 TYR A C 1
ATOM 810 O O . TYR A 1 99 ? -4.276 -12.732 -13.094 1.00 92.44 99 TYR A O 1
ATOM 818 N N . ASN A 1 100 ? -3.206 -12.526 -15.057 1.00 93.06 100 ASN A N 1
ATOM 819 C CA . ASN A 1 100 ? -1.907 -12.217 -14.477 1.00 93.06 100 ASN A CA 1
ATOM 820 C C . ASN A 1 100 ? -1.222 -11.101 -15.244 1.00 93.06 100 ASN A C 1
ATOM 822 O O . ASN A 1 100 ? -1.364 -11.003 -16.461 1.00 93.06 100 ASN A O 1
ATOM 826 N N . LEU A 1 101 ? -0.419 -10.337 -14.512 1.00 92.44 101 LEU A N 1
ATOM 827 C CA . LEU A 1 101 ? 0.666 -9.559 -15.086 1.00 92.44 101 LEU A CA 1
ATOM 828 C C . LEU A 1 101 ? 1.863 -10.483 -15.341 1.00 92.44 101 LEU A C 1
ATOM 830 O O . LEU A 1 101 ? 1.986 -11.554 -14.729 1.00 92.44 101 LEU A O 1
ATOM 834 N N . ASP A 1 102 ? 2.746 -10.081 -16.248 1.00 93.44 102 ASP A N 1
A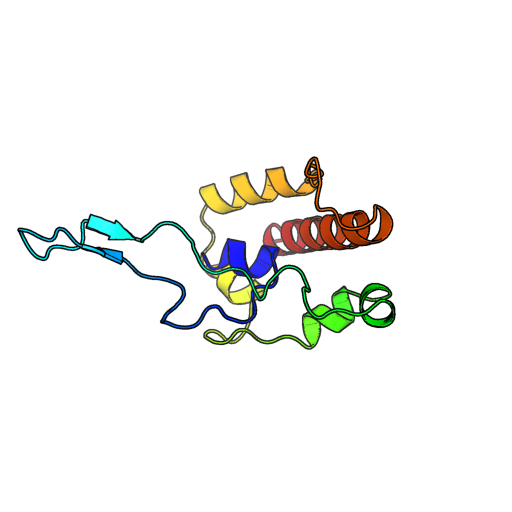TOM 835 C CA . ASP A 1 102 ? 3.982 -10.814 -16.486 1.00 93.44 102 ASP A CA 1
ATOM 836 C C . ASP A 1 102 ? 4.921 -10.764 -15.262 1.00 93.44 102 ASP A C 1
ATOM 838 O O . ASP A 1 102 ? 4.796 -9.931 -14.359 1.00 93.44 102 ASP A O 1
ATOM 842 N N . ASP A 1 103 ? 5.888 -11.682 -15.223 1.00 95.75 103 ASP A N 1
ATOM 843 C CA . ASP A 1 103 ? 6.805 -11.810 -14.087 1.00 95.75 103 ASP A CA 1
ATOM 844 C C . ASP A 1 103 ? 7.701 -10.591 -13.880 1.00 95.75 103 ASP A C 1
ATOM 846 O O . ASP A 1 103 ? 8.115 -10.321 -12.752 1.00 95.75 103 ASP A O 1
ATOM 850 N N . LYS A 1 104 ? 8.037 -9.863 -14.948 1.00 95.50 104 LYS A N 1
ATOM 851 C CA . LYS A 1 104 ? 8.876 -8.670 -14.847 1.00 95.50 104 LYS A CA 1
ATOM 852 C C . LYS A 1 104 ? 8.085 -7.559 -14.162 1.00 95.50 104 LYS A C 1
ATOM 85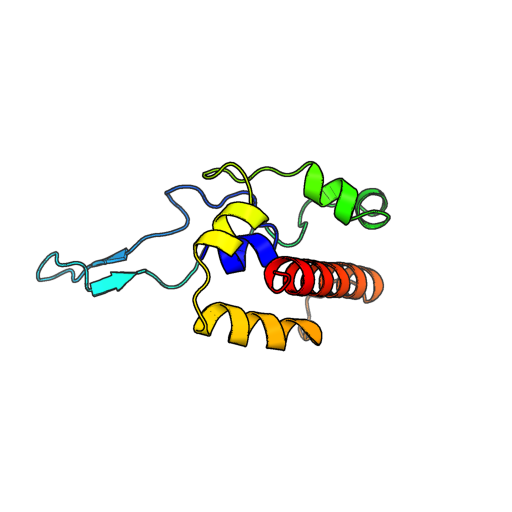4 O O . LYS A 1 104 ? 8.598 -6.970 -13.213 1.00 95.50 104 LYS A O 1
ATOM 859 N N . HIS A 1 105 ? 6.842 -7.335 -14.576 1.00 95.69 105 HIS A N 1
ATOM 860 C CA . HIS A 1 105 ? 5.940 -6.368 -13.964 1.00 95.69 105 HIS A CA 1
ATOM 861 C C . HIS A 1 105 ? 5.709 -6.697 -12.481 1.00 95.69 105 HIS A C 1
ATOM 863 O O . HIS A 1 105 ? 5.950 -5.854 -11.615 1.00 95.69 105 HIS A O 1
ATOM 869 N N . LEU A 1 106 ? 5.346 -7.944 -12.154 1.00 96.44 106 LEU A N 1
ATOM 870 C CA . LEU A 1 106 ? 5.127 -8.351 -10.761 1.00 96.44 106 LEU A CA 1
ATOM 871 C C . LEU A 1 106 ? 6.364 -8.111 -9.888 1.00 96.44 106 LEU A C 1
ATOM 873 O O . LEU A 1 106 ? 6.244 -7.535 -8.809 1.00 96.44 106 LEU A O 1
ATOM 877 N N . LYS A 1 107 ? 7.563 -8.465 -10.367 1.00 97.44 107 LYS A N 1
ATOM 878 C CA . LYS A 1 107 ? 8.816 -8.229 -9.629 1.00 97.44 107 LYS A CA 1
ATOM 879 C C . LYS A 1 107 ? 9.094 -6.746 -9.382 1.00 97.44 107 LYS A C 1
ATOM 881 O O . LYS A 1 107 ? 9.646 -6.410 -8.335 1.00 97.44 107 LYS A O 1
ATOM 886 N N . ILE A 1 108 ? 8.734 -5.867 -10.320 1.00 97.75 108 ILE A N 1
ATOM 887 C CA . ILE A 1 108 ? 8.875 -4.413 -10.155 1.00 97.75 108 ILE A CA 1
ATOM 888 C C . ILE A 1 108 ? 7.966 -3.925 -9.023 1.00 97.75 108 ILE A C 1
ATOM 890 O O . ILE A 1 108 ? 8.446 -3.240 -8.118 1.00 97.75 108 ILE A O 1
ATOM 894 N N . ILE A 1 109 ? 6.693 -4.334 -9.014 1.00 97.25 109 ILE A N 1
ATOM 895 C CA . ILE A 1 109 ? 5.742 -3.949 -7.959 1.00 97.25 109 ILE A CA 1
ATOM 896 C C . ILE A 1 109 ? 6.146 -4.547 -6.604 1.00 97.25 109 ILE A C 1
ATOM 898 O O . I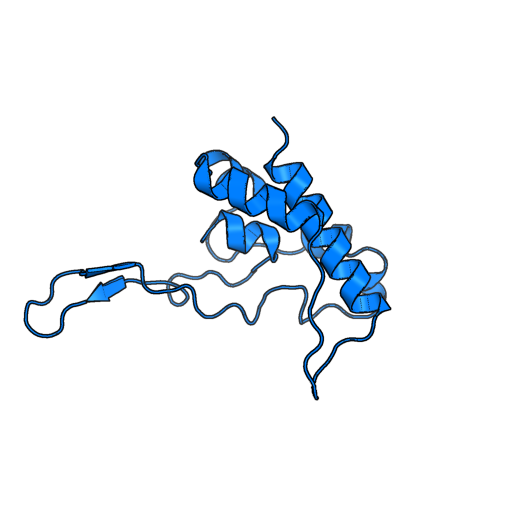LE A 1 109 ? 6.135 -3.846 -5.597 1.00 97.25 109 ILE A O 1
ATOM 902 N N . GLU A 1 110 ? 6.554 -5.816 -6.552 1.00 98.12 110 GLU A N 1
ATOM 903 C CA . GLU A 1 110 ? 7.050 -6.453 -5.322 1.00 98.12 110 GLU A CA 1
ATOM 904 C C . GLU A 1 110 ? 8.257 -5.711 -4.743 1.00 98.12 110 GLU A C 1
ATOM 906 O O . GLU A 1 110 ? 8.327 -5.481 -3.535 1.00 98.12 110 GLU A O 1
ATOM 911 N N . LYS A 1 111 ? 9.203 -5.309 -5.604 1.00 97.94 111 LYS A N 1
ATOM 912 C CA . LYS A 1 111 ? 10.357 -4.506 -5.195 1.00 97.94 111 LYS A CA 1
ATOM 913 C C . LYS A 1 111 ? 9.918 -3.144 -4.663 1.00 97.94 111 LYS A C 1
ATOM 915 O O . LYS A 1 111 ? 10.432 -2.713 -3.636 1.00 97.94 111 LYS A O 1
ATOM 920 N N . PHE A 1 112 ? 8.960 -2.490 -5.317 1.00 97.06 112 PHE A N 1
ATOM 921 C CA . PHE A 1 112 ? 8.406 -1.229 -4.832 1.00 97.06 112 PHE A CA 1
ATOM 922 C C . PHE A 1 112 ? 7.763 -1.386 -3.443 1.00 97.06 112 PHE A C 1
ATOM 924 O O . PHE A 1 112 ? 8.099 -0.634 -2.533 1.00 97.06 112 PHE A O 1
ATOM 931 N N . ILE A 1 113 ? 6.915 -2.402 -3.246 1.00 97.69 113 ILE A N 1
ATOM 932 C CA . ILE A 1 113 ? 6.282 -2.706 -1.951 1.00 97.69 113 ILE A CA 1
ATOM 933 C C . ILE A 1 113 ? 7.339 -2.943 -0.865 1.00 97.69 113 ILE A C 1
ATOM 935 O O . ILE A 1 113 ? 7.214 -2.417 0.241 1.00 97.69 113 ILE A O 1
ATOM 939 N N . ASN A 1 114 ? 8.393 -3.703 -1.178 1.00 98.00 114 ASN A N 1
ATOM 940 C CA . ASN A 1 114 ? 9.515 -3.927 -0.268 1.00 98.00 114 ASN A CA 1
ATOM 941 C C . ASN A 1 114 ? 10.206 -2.613 0.124 1.00 98.00 114 ASN A C 1
ATOM 943 O O . ASN A 1 114 ? 10.456 -2.381 1.307 1.00 98.00 114 ASN A O 1
ATOM 947 N N . ASP A 1 115 ? 10.500 -1.760 -0.857 1.00 96.56 115 ASP A N 1
ATOM 948 C CA . ASP A 1 115 ? 11.191 -0.491 -0.642 1.00 96.56 115 ASP A CA 1
ATOM 949 C C . ASP A 1 115 ? 10.349 0.467 0.218 1.00 96.56 115 ASP A C 1
ATOM 951 O O . ASP A 1 115 ? 10.868 1.021 1.186 1.00 96.56 115 ASP A O 1
ATOM 955 N N . ILE A 1 116 ? 9.044 0.588 -0.052 1.00 95.38 116 ILE A N 1
ATOM 956 C CA . ILE A 1 116 ? 8.128 1.389 0.775 1.00 95.38 116 ILE A CA 1
ATOM 957 C C . ILE A 1 116 ? 8.002 0.813 2.187 1.00 95.38 116 ILE A C 1
ATOM 959 O O . ILE A 1 116 ? 8.016 1.559 3.165 1.00 95.38 116 ILE A O 1
ATOM 963 N N . ALA A 1 117 ? 7.918 -0.512 2.338 1.00 97.00 117 ALA A N 1
ATOM 964 C CA . ALA A 1 117 ? 7.871 -1.131 3.660 1.00 97.00 117 ALA A CA 1
ATOM 965 C C . ALA A 1 117 ? 9.137 -0.823 4.478 1.00 97.00 117 ALA A C 1
ATOM 967 O O . ALA A 1 117 ? 9.028 -0.509 5.664 1.00 97.00 117 ALA A O 1
ATOM 968 N N . LYS A 1 118 ? 10.322 -0.852 3.852 1.00 97.00 118 LYS A N 1
ATOM 969 C CA . LYS A 1 118 ? 11.587 -0.445 4.487 1.00 97.00 118 LYS A CA 1
ATOM 970 C C . LYS A 1 118 ? 11.589 1.032 4.862 1.00 97.00 118 LYS A C 1
ATOM 972 O O . LYS A 1 118 ? 11.961 1.358 5.983 1.00 97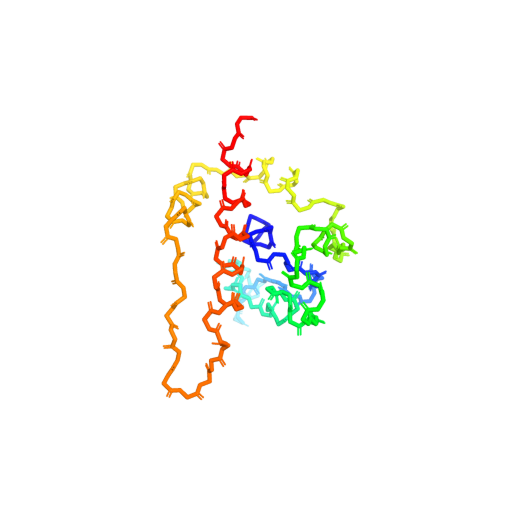.00 118 LYS A O 1
ATOM 977 N N . GLU A 1 119 ? 11.155 1.905 3.957 1.00 95.38 119 GLU A N 1
ATOM 978 C CA . GLU A 1 119 ? 11.077 3.348 4.199 1.00 95.38 119 GLU A CA 1
ATOM 979 C C . GLU A 1 119 ? 10.155 3.671 5.377 1.00 95.38 119 GLU A C 1
ATOM 981 O O . GLU A 1 119 ? 10.517 4.445 6.259 1.00 95.38 119 GLU A O 1
ATOM 986 N N . LEU A 1 120 ? 8.981 3.040 5.443 1.00 94.81 120 LEU A N 1
ATOM 987 C CA . LEU A 1 120 ? 8.031 3.228 6.538 1.00 94.81 120 LEU A CA 1
ATOM 988 C C . LEU A 1 120 ? 8.562 2.688 7.872 1.00 94.81 120 LEU A C 1
ATOM 990 O O . LEU A 1 120 ? 8.275 3.267 8.918 1.00 94.81 120 LEU A O 1
ATOM 994 N N . LEU A 1 121 ? 9.317 1.588 7.850 1.00 96.19 121 LEU A N 1
ATOM 995 C CA . LEU A 1 121 ? 9.922 0.993 9.044 1.00 96.19 121 LEU A CA 1
ATOM 996 C C . LEU A 1 121 ? 11.190 1.712 9.518 1.00 96.19 121 LEU A C 1
ATOM 998 O O . LEU A 1 121 ? 11.590 1.475 10.659 1.00 96.19 121 LEU A O 1
ATOM 1002 N N . SER A 1 122 ? 11.809 2.549 8.680 1.00 92.44 122 SER A N 1
ATOM 1003 C CA . SER A 1 122 ? 12.961 3.355 9.080 1.00 92.44 122 SER A CA 1
ATOM 1004 C C . SER A 1 122 ? 12.557 4.368 10.148 1.00 92.44 122 SER A C 1
ATOM 1006 O O . SER A 1 122 ? 11.454 4.927 10.096 1.00 92.44 122 SER A O 1
ATOM 1008 N N . GLU A 1 123 ? 13.471 4.609 11.087 1.00 67.62 123 GLU A N 1
ATOM 1009 C CA . GLU A 1 123 ? 13.332 5.662 12.100 1.00 67.62 123 GLU A CA 1
ATOM 1010 C C . GLU A 1 123 ? 13.157 7.050 11.468 1.00 67.62 123 GLU A C 1
ATOM 1012 O O . GLU A 1 123 ? 13.647 7.261 10.327 1.00 67.62 123 GLU A O 1
#

Radius of gyration: 16.06 Å; Cα contacts (8 Å, |Δi|>4): 128; chains: 1; bounding box: 46×35×37 Å

pLDDT: mean 93.48, std 5.48, range [67.62, 98.12]

Sequence (123 aa):
MFVFDAVICNTDRHFGNYGVLVDNKTNIIKGVAPIFDNGLSLFHYAMDDDLKDIKAYAKTRALATYPDFTQFAKKTMSKRQKDMLRKLLEFKFKKHLRYNLDDKHLKIIEKFINDIAKELLSE

Mean predicted aligned error: 3.55 Å